Protein AF-A0A1I2PH13-F1 (afdb_monomer)

InterPro domains:
  IPR001367 Iron dependent repressor, metal binding and dimerisation domain [PF02742] (83-148)
  IPR022687 DTXR-type, HTH domain [PF01325] (20-79)
  IPR022687 DTXR-type, HTH domain [PS50944] (21-83)
  IPR022689 Iron dependent repressor [SM00529] (44-146)
  IPR036388 Winged helix-like DNA-binding domain superfamily [G3DSA:1.10.10.10] (21-89)
  IPR036390 Winged helix DNA-binding domain superfamily [SSF46785] (6-151)
  IPR036421 Iron dependent repressor, metal binding and dimerisation domain superfamily [G3DSA:1.10.60.10] (94-164)
  IPR050536 MntR/IdeR Metal-Dependent Regulators [PTHR33238] (20-149)

Secondary structure (DSSP, 8-state):
---------HHHH-SSGGGG--HHHHHHHHHHHHHHHH-TT-B-HHHHHHHTT--HHHHHHHHHHHHHTTSEEE-TTS-EEE-HHHHHHHHHHHHHHHHHHHHHHHHH--TT--HHHHHHHHHHHHTT--HHHHHHHHHHHHHHHH-HHHHHHHHHHHHHHTT-

Sequence (164 aa):
MMEKDRFYTFYKYMGKEFNDLSASEEDYIEMIYRLGIENTDGARVNELARILHVKPPSVTKMIKRLADIELVKYRKYGAIILTDEGNIIGELLLKRHELIFIFLKLLIYCDGYEEDKILEETEKIEHTINKETLEGMGELMEFMQVNEDIMDRYIEFKNRCSKN

Organism: NCBI:txid1529

Mean predicted aligned error: 7.68 Å

Solvent-accessible surface area (backbone atoms only — not comparable to full-atom values): 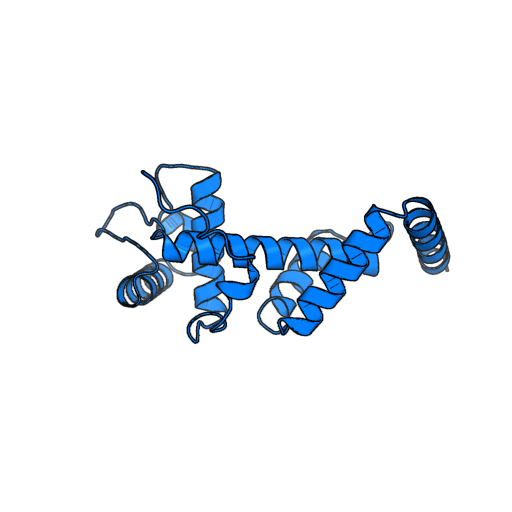9503 Å² total; per-residue (Å²): 133,82,89,81,84,89,79,71,60,78,70,68,74,48,79,62,75,65,83,84,61,48,62,73,54,47,55,50,40,26,51,42,37,56,42,38,75,80,34,86,76,36,30,45,57,71,55,53,13,61,75,70,73,46,55,51,69,58,42,54,52,50,52,50,56,39,33,77,70,59,30,32,49,74,49,93,97,50,43,38,37,65,28,78,65,22,43,53,52,11,53,51,48,48,51,51,47,52,51,47,34,54,50,45,41,71,73,67,61,49,98,90,60,58,68,68,59,47,50,56,53,30,69,68,42,62,78,71,62,55,68,70,59,54,50,55,51,49,55,50,52,52,52,38,65,76,36,52,72,57,40,51,53,49,53,57,53,52,60,58,65,76,75,114

Nearest PDB structures (foldseek):
  1on2-assembly1_B  TM=9.101E-01  e=1.474E-09  Bacillus subtilis
  4hv6-assembly1_A  TM=9.112E-01  e=6.096E-09  Bacillus subtilis subsp. subtilis str. 168
  4hx8-assembly1_A  TM=9.104E-01  e=6.438E-09  Bacillus subtilis subsp. subtilis str. 168
  2f5f-assembly1_A  TM=9.098E-01  e=9.436E-09  Bacillus subtilis
  2h09-assembly1_A-2  TM=8.565E-01  e=1.033E-06  Escherichia coli

pLDDT: mean 84.31, std 16.26, range [35.25, 97.25]

Structure (mmCIF, N/CA/C/O backbone):
data_AF-A0A1I2PH13-F1
#
_entry.id   AF-A0A1I2PH13-F1
#
loop_
_atom_site.group_PDB
_atom_site.id
_atom_site.type_symbol
_atom_site.label_atom_id
_atom_site.label_alt_id
_atom_site.label_comp_id
_atom_site.label_asym_id
_atom_site.label_entity_id
_atom_site.label_seq_id
_atom_site.pdbx_PDB_ins_code
_atom_site.Cartn_x
_atom_site.Cartn_y
_atom_site.Cartn_z
_atom_site.occupancy
_atom_site.B_iso_or_equiv
_atom_site.auth_seq_id
_atom_site.auth_comp_id
_atom_site.auth_asym_id
_atom_site.auth_atom_id
_atom_site.pdbx_PDB_model_num
ATOM 1 N N . MET A 1 1 ? -34.154 -18.650 -10.176 1.00 35.25 1 MET A N 1
ATOM 2 C CA . MET A 1 1 ? -33.162 -18.764 -11.266 1.00 35.25 1 MET A CA 1
ATOM 3 C C . MET A 1 1 ? -32.281 -17.527 -11.161 1.00 35.25 1 MET A C 1
ATOM 5 O O . MET A 1 1 ? -32.834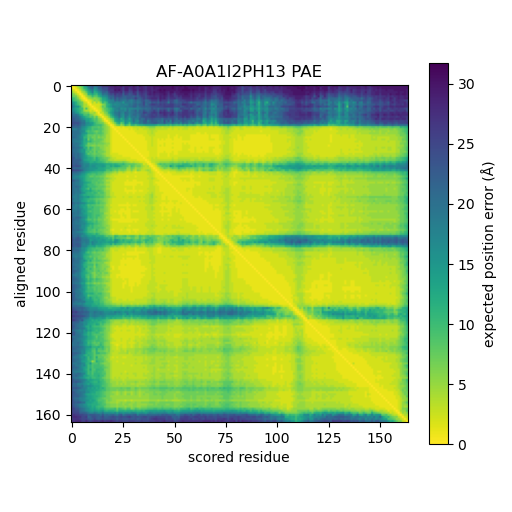 -16.440 -11.136 1.00 35.25 1 MET A O 1
ATOM 9 N N . MET A 1 2 ? -30.987 -17.716 -10.897 1.00 38.03 2 MET A N 1
ATOM 10 C CA . MET A 1 2 ? -30.028 -16.702 -10.422 1.00 38.03 2 MET A CA 1
ATOM 11 C C . MET A 1 2 ? -29.919 -15.458 -11.321 1.00 38.03 2 MET A C 1
ATOM 13 O O . MET A 1 2 ? -29.836 -15.604 -12.539 1.00 38.03 2 MET A O 1
ATOM 17 N N . GLU A 1 3 ? -29.849 -14.269 -10.704 1.00 41.66 3 GLU A N 1
ATOM 18 C CA . GLU A 1 3 ? -29.328 -13.039 -11.324 1.00 41.66 3 GLU A CA 1
ATOM 19 C C . GLU A 1 3 ? -27.924 -13.320 -11.877 1.00 41.66 3 GLU A C 1
ATOM 21 O O . GLU A 1 3 ? -26.983 -13.545 -11.116 1.00 41.66 3 GLU A O 1
ATOM 26 N N . LYS A 1 4 ? -27.790 -13.343 -13.204 1.00 44.41 4 LYS A N 1
ATOM 27 C CA . LYS A 1 4 ? -26.496 -13.315 -13.886 1.00 44.41 4 LYS A CA 1
ATOM 28 C C . LYS A 1 4 ? -26.121 -11.853 -14.142 1.00 44.41 4 LYS A C 1
ATOM 30 O O . LYS A 1 4 ? -26.983 -11.071 -14.528 1.00 44.41 4 LYS A O 1
ATOM 35 N N . ASP A 1 5 ? -24.843 -11.551 -13.924 1.00 46.19 5 ASP A N 1
ATOM 36 C CA . ASP A 1 5 ? -24.123 -10.305 -14.240 1.00 46.19 5 ASP A CA 1
ATOM 37 C C . ASP A 1 5 ? -24.116 -9.182 -13.190 1.00 46.19 5 ASP A C 1
ATOM 39 O O . ASP A 1 5 ? -24.491 -8.040 -13.443 1.00 46.19 5 ASP A O 1
ATOM 43 N N . ARG A 1 6 ? -23.532 -9.477 -12.021 1.00 43.59 6 ARG A N 1
ATOM 44 C CA . ARG A 1 6 ? -22.894 -8.455 -11.166 1.00 43.59 6 ARG A CA 1
ATOM 45 C C . ARG A 1 6 ? -21.386 -8.684 -11.023 1.00 43.59 6 ARG A C 1
ATOM 47 O O . ARG A 1 6 ? -20.860 -8.661 -9.918 1.00 43.59 6 ARG A O 1
ATOM 54 N N . PHE A 1 7 ? -20.693 -8.900 -12.140 1.00 38.44 7 PHE A N 1
ATOM 55 C CA . PHE A 1 7 ? -19.240 -8.735 -12.196 1.00 38.44 7 PHE A CA 1
ATOM 56 C C . PHE A 1 7 ? -18.938 -7.387 -12.839 1.00 38.44 7 PHE A C 1
ATOM 58 O O . PHE A 1 7 ? -19.161 -7.181 -14.031 1.00 38.44 7 PHE A O 1
ATOM 65 N N . TYR A 1 8 ? -18.477 -6.449 -12.023 1.00 50.16 8 TYR A N 1
ATOM 66 C CA . TYR A 1 8 ? -17.903 -5.206 -12.506 1.00 50.16 8 TYR A CA 1
ATOM 67 C C . TYR A 1 8 ? -16.384 -5.355 -12.555 1.00 50.16 8 TYR A C 1
ATOM 69 O O . TYR A 1 8 ? -15.805 -6.074 -11.741 1.00 50.16 8 TYR A O 1
ATOM 77 N N . THR A 1 9 ? -15.732 -4.689 -13.510 1.00 47.19 9 THR A N 1
ATOM 78 C CA . THR A 1 9 ? -14.274 -4.548 -13.465 1.00 47.19 9 THR A CA 1
ATOM 79 C C . THR A 1 9 ? -13.897 -3.891 -12.139 1.00 47.19 9 THR A C 1
ATOM 81 O O . THR A 1 9 ? -14.651 -3.058 -11.627 1.00 47.19 9 THR A O 1
ATOM 84 N N . PHE A 1 10 ? -12.738 -4.258 -11.595 1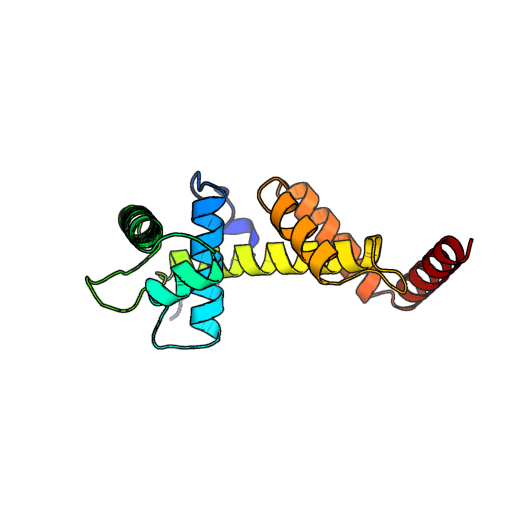.00 50.44 10 PHE A N 1
ATOM 85 C CA . PHE A 1 10 ? -12.098 -3.635 -10.429 1.00 50.44 10 PHE A CA 1
ATOM 86 C C . PHE A 1 10 ? -12.389 -2.121 -10.337 1.00 50.44 10 PHE A C 1
ATOM 88 O O . PHE A 1 10 ? -12.894 -1.620 -9.338 1.00 50.44 10 PHE A O 1
ATOM 95 N N . TYR A 1 11 ? -12.243 -1.419 -11.461 1.00 48.88 11 TYR A N 1
ATOM 96 C CA . TYR A 1 11 ? -12.399 0.028 -11.611 1.00 48.88 11 TYR A CA 1
ATOM 97 C C . TYR A 1 11 ? -13.816 0.601 -11.512 1.00 48.88 11 TYR A C 1
ATOM 99 O O . TYR A 1 11 ? -13.965 1.800 -11.287 1.00 48.88 11 TYR A O 1
ATOM 107 N N . LYS A 1 12 ? -14.866 -0.202 -11.675 1.00 48.75 12 LYS A N 1
ATOM 108 C CA . LYS A 1 12 ? -16.249 0.274 -11.516 1.00 48.75 12 LYS A CA 1
ATOM 109 C C . LYS A 1 12 ? -16.720 0.204 -10.059 1.00 48.75 12 LYS A C 1
ATOM 111 O O . LYS A 1 12 ? -17.647 0.925 -9.698 1.00 48.75 12 LYS A O 1
ATOM 116 N N . TYR A 1 13 ? -16.024 -0.557 -9.210 1.00 52.31 13 TYR A N 1
ATOM 117 C CA . TYR A 1 13 ? -16.110 -0.404 -7.754 1.00 52.31 13 TYR A CA 1
ATOM 118 C C . TYR A 1 13 ? -15.329 0.827 -7.251 1.00 52.31 13 TYR A C 1
ATOM 120 O O . TYR A 1 13 ? -15.723 1.420 -6.255 1.00 52.31 13 TYR A O 1
ATOM 128 N N . MET A 1 14 ? -14.310 1.285 -7.992 1.00 55.00 14 MET A N 1
ATOM 129 C CA . MET A 1 14 ? -13.469 2.458 -7.672 1.00 55.00 14 MET A CA 1
ATOM 130 C C . MET A 1 14 ? -14.155 3.829 -7.853 1.00 55.00 14 MET A C 1
ATOM 132 O O . MET A 1 14 ? -13.491 4.856 -7.778 1.00 55.00 14 MET A O 1
ATOM 136 N N . GLY A 1 15 ? -15.463 3.894 -8.130 1.00 45.22 15 GLY A N 1
ATOM 137 C CA . GLY A 1 15 ? -16.167 5.134 -8.509 1.00 45.22 15 GLY A CA 1
ATOM 138 C C . GLY A 1 15 ? -16.241 6.240 -7.439 1.00 45.22 15 GLY A C 1
ATOM 139 O O . GLY A 1 15 ? -16.853 7.277 -7.692 1.00 45.22 15 GLY A O 1
ATOM 140 N N . LYS A 1 16 ? -15.642 6.027 -6.263 1.00 45.84 16 LYS A N 1
ATOM 141 C CA . LYS A 1 16 ? -15.351 7.030 -5.232 1.00 45.84 16 LYS A CA 1
ATOM 142 C C . LYS A 1 16 ? -14.021 6.651 -4.584 1.00 45.84 16 LYS A C 1
ATOM 144 O O . LYS A 1 16 ? -13.996 5.753 -3.749 1.00 45.84 16 LYS A O 1
ATOM 149 N N . GLU A 1 17 ? -12.935 7.272 -5.029 1.00 55.69 17 GLU A N 1
ATOM 150 C CA . GLU A 1 17 ? -11.575 7.050 -4.530 1.00 55.69 17 GLU A CA 1
ATOM 151 C C . GLU A 1 17 ? -11.551 7.058 -2.993 1.00 55.69 17 GLU A C 1
ATOM 153 O O . GLU A 1 17 ? -11.875 8.063 -2.368 1.00 55.69 17 GLU A O 1
ATOM 158 N N . PHE A 1 18 ? -11.276 5.886 -2.411 1.00 56.53 18 PHE A N 1
ATOM 159 C CA . PHE A 1 18 ? -10.931 5.635 -1.008 1.00 56.53 18 PHE A CA 1
ATOM 160 C C . PHE A 1 18 ? -11.549 6.569 0.048 1.00 56.53 18 PHE A C 1
ATOM 162 O O . PHE A 1 18 ? -10.819 7.064 0.882 1.00 56.53 18 PHE A O 1
ATOM 169 N N . ASN A 1 19 ? -12.863 6.814 0.067 1.00 59.34 19 ASN A N 1
ATOM 170 C CA . ASN A 1 19 ? -13.593 7.371 1.230 1.00 59.34 19 ASN A CA 1
ATOM 171 C C . ASN A 1 19 ? -12.899 8.509 2.051 1.00 59.34 19 ASN A C 1
ATOM 173 O O . ASN A 1 19 ? -13.075 8.569 3.269 1.00 59.34 19 ASN A O 1
ATOM 177 N N . ASP A 1 20 ? -12.128 9.407 1.420 1.00 72.50 20 ASP A N 1
ATOM 178 C CA . ASP A 1 20 ? -11.253 10.392 2.092 1.00 72.50 20 ASP A CA 1
ATOM 179 C C . ASP A 1 20 ? -10.340 9.783 3.194 1.00 72.50 20 ASP A C 1
ATOM 181 O O . ASP A 1 20 ? -10.171 10.364 4.273 1.00 72.50 20 ASP A O 1
ATOM 185 N N . LEU A 1 21 ? -9.770 8.594 2.961 1.00 88.38 21 LEU A N 1
ATOM 186 C CA . LEU A 1 21 ? -8.793 7.977 3.859 1.00 88.38 21 LEU A CA 1
ATOM 187 C C . LEU A 1 21 ? -7.466 8.743 3.820 1.00 88.38 21 LEU A C 1
ATOM 189 O O . LEU A 1 21 ? -6.962 9.137 2.771 1.00 88.38 21 LEU A O 1
ATOM 193 N N . SER A 1 22 ? -6.873 8.943 4.990 1.00 91.88 22 SER A N 1
ATOM 194 C CA . SER A 1 22 ? -5.493 9.412 5.109 1.00 91.88 22 SER A CA 1
ATOM 195 C C . SER A 1 22 ? -4.499 8.292 4.788 1.00 91.88 22 SER A C 1
ATOM 197 O O . SER A 1 22 ? -4.802 7.125 5.017 1.00 91.88 22 SER A O 1
ATOM 199 N N . ALA A 1 23 ? -3.274 8.643 4.375 1.00 91.75 23 ALA A N 1
ATOM 200 C CA . ALA A 1 23 ? -2.190 7.671 4.161 1.00 91.75 23 ALA A CA 1
ATOM 201 C C . ALA A 1 23 ? -2.028 6.708 5.353 1.00 91.75 23 ALA A C 1
ATOM 203 O O . ALA A 1 23 ? -2.004 5.499 5.194 1.00 91.75 23 ALA A O 1
ATOM 204 N N . SER A 1 24 ? -2.089 7.233 6.583 1.00 94.62 24 SER A N 1
ATOM 205 C CA . SER A 1 24 ? -2.007 6.388 7.778 1.00 94.62 24 SER A CA 1
ATOM 206 C C . SER A 1 24 ? -3.213 5.457 7.967 1.00 94.62 24 SER A C 1
ATOM 208 O O . SER A 1 24 ? -3.064 4.418 8.600 1.00 94.62 24 SER A O 1
ATOM 210 N N . GLU A 1 25 ? -4.414 5.812 7.504 1.00 95.50 25 GLU A N 1
ATOM 211 C CA . GLU A 1 25 ? -5.557 4.887 7.517 1.00 95.50 25 GLU A CA 1
ATOM 212 C C . GLU A 1 25 ? -5.365 3.776 6.473 1.00 95.50 25 GLU A C 1
ATOM 214 O O . GLU A 1 25 ? -5.658 2.618 6.778 1.00 95.50 25 GLU A O 1
ATOM 219 N N . GLU A 1 26 ? -4.817 4.108 5.299 1.00 95.12 26 GLU A N 1
ATOM 220 C CA . GLU A 1 26 ? -4.446 3.143 4.257 1.00 95.12 26 GLU A CA 1
ATOM 221 C C . GLU A 1 26 ? -3.400 2.136 4.763 1.00 95.12 26 GLU A C 1
ATOM 223 O O . GLU A 1 26 ? -3.679 0.937 4.735 1.00 95.12 26 GLU A O 1
ATOM 228 N N . ASP A 1 27 ? -2.289 2.601 5.352 1.00 96.12 27 ASP A N 1
ATOM 229 C CA . ASP A 1 27 ? -1.217 1.746 5.902 1.00 96.12 27 ASP A CA 1
ATOM 230 C C . ASP A 1 27 ? -1.760 0.669 6.847 1.00 96.12 27 ASP A C 1
ATOM 232 O O . ASP A 1 27 ? -1.345 -0.493 6.850 1.00 96.12 27 ASP A O 1
ATOM 236 N N . TYR A 1 28 ? -2.713 1.056 7.699 1.00 97.25 28 TYR A N 1
ATOM 237 C CA . TYR A 1 28 ? -3.307 0.137 8.659 1.00 97.25 28 TYR A CA 1
ATOM 238 C C . TYR A 1 28 ? -4.203 -0.889 7.981 1.00 97.25 28 TYR A C 1
ATOM 240 O O . TYR A 1 28 ? -4.154 -2.059 8.357 1.00 97.25 28 TYR A O 1
ATOM 248 N N . ILE A 1 29 ? -5.036 -0.474 7.026 1.00 96.62 29 ILE A N 1
ATOM 249 C CA . ILE A 1 29 ? -5.917 -1.393 6.300 1.00 96.62 29 ILE A CA 1
ATOM 250 C C . ILE A 1 29 ? -5.078 -2.399 5.519 1.00 96.62 29 ILE A C 1
ATOM 252 O O . ILE A 1 29 ? -5.318 -3.602 5.631 1.00 96.62 29 ILE A O 1
ATOM 256 N N . GLU A 1 30 ? -4.067 -1.923 4.796 1.00 96.38 30 GLU A N 1
ATOM 257 C CA . GLU A 1 30 ? -3.164 -2.777 4.039 1.00 96.38 30 GLU A CA 1
ATOM 258 C C . GLU A 1 30 ? -2.426 -3.761 4.950 1.00 96.38 30 GLU A C 1
ATOM 260 O O . GLU A 1 30 ? -2.411 -4.964 4.688 1.00 96.38 30 GLU A O 1
ATOM 265 N N . MET A 1 31 ? -1.876 -3.293 6.072 1.00 96.81 31 MET A N 1
ATOM 266 C CA . MET A 1 31 ? -1.158 -4.171 6.990 1.00 96.81 31 MET A CA 1
ATOM 267 C C . MET A 1 31 ? -2.075 -5.215 7.643 1.00 96.81 31 MET A C 1
ATOM 269 O O . MET A 1 31 ? -1.689 -6.375 7.793 1.00 96.81 31 MET A O 1
ATOM 273 N N . ILE A 1 32 ? -3.307 -4.848 8.015 1.00 96.19 32 ILE A N 1
ATOM 274 C CA . ILE A 1 32 ? -4.286 -5.819 8.532 1.00 96.19 32 ILE A CA 1
ATOM 275 C C . ILE A 1 32 ? -4.638 -6.842 7.444 1.00 96.19 32 ILE A C 1
ATOM 277 O O . ILE A 1 32 ? -4.781 -8.023 7.758 1.00 96.19 32 ILE A O 1
ATOM 281 N N . TYR A 1 33 ? -4.753 -6.413 6.185 1.00 96.31 33 TYR A N 1
ATOM 282 C CA . TYR A 1 33 ? -5.017 -7.298 5.053 1.00 96.31 33 TYR A CA 1
ATOM 283 C C . TYR A 1 33 ? -3.874 -8.297 4.833 1.00 96.31 33 TYR A C 1
ATOM 285 O O . TYR A 1 33 ? -4.120 -9.503 4.811 1.00 96.31 33 TYR A O 1
ATOM 293 N N . ARG A 1 34 ? -2.622 -7.818 4.778 1.00 95.38 34 ARG A N 1
ATOM 294 C CA . ARG A 1 34 ? -1.411 -8.654 4.670 1.00 95.38 34 ARG A CA 1
ATOM 295 C C . ARG A 1 34 ? -1.361 -9.711 5.777 1.00 95.38 34 ARG A C 1
ATOM 297 O O . ARG A 1 34 ? -1.236 -10.900 5.494 1.00 95.38 34 ARG A O 1
ATOM 304 N N . LEU A 1 35 ? -1.565 -9.299 7.031 1.00 94.12 35 LEU A N 1
ATOM 305 C CA . LEU A 1 35 ? -1.613 -10.224 8.171 1.00 94.12 35 LEU A CA 1
ATOM 306 C C . LEU A 1 35 ? -2.780 -11.219 8.080 1.00 94.12 35 LEU A C 1
ATOM 308 O O . LEU A 1 35 ? -2.636 -12.367 8.492 1.00 94.12 35 LEU A O 1
ATOM 312 N N . GLY A 1 36 ? -3.928 -10.800 7.542 1.00 91.50 36 GLY A N 1
ATOM 313 C CA . GLY A 1 36 ? -5.096 -11.659 7.341 1.00 91.50 36 GLY A CA 1
ATOM 314 C C . GLY A 1 36 ? -4.892 -12.743 6.278 1.00 91.50 36 GLY A C 1
ATOM 315 O O . GLY A 1 36 ? -5.472 -13.822 6.401 1.00 91.50 36 GLY A O 1
ATOM 316 N N . ILE A 1 37 ? -4.051 -12.486 5.268 1.00 90.31 37 ILE A N 1
ATOM 317 C CA . ILE A 1 37 ? -3.635 -13.491 4.276 1.00 90.31 37 ILE A CA 1
ATOM 318 C C . ILE A 1 37 ? -2.743 -14.551 4.932 1.00 90.31 37 ILE A C 1
ATOM 320 O O . ILE A 1 37 ? -2.912 -15.745 4.683 1.00 90.31 37 ILE A O 1
ATOM 324 N N . GLU A 1 38 ? -1.800 -14.124 5.773 1.00 85.56 38 GLU A N 1
ATOM 325 C CA . GLU A 1 38 ? -0.856 -15.023 6.446 1.00 85.56 38 GLU A CA 1
ATOM 326 C C . GLU A 1 38 ? -1.504 -15.817 7.590 1.00 85.56 38 GLU A C 1
ATOM 328 O O . GLU A 1 38 ? -1.110 -16.955 7.862 1.00 85.56 38 GLU A O 1
ATOM 333 N N . ASN A 1 39 ? -2.490 -15.230 8.277 1.00 78.88 39 ASN A N 1
ATOM 334 C CA . ASN A 1 39 ? -3.123 -15.821 9.448 1.00 78.88 39 ASN A CA 1
ATOM 335 C C . ASN A 1 39 ? -4.616 -15.465 9.566 1.00 78.88 39 ASN A C 1
ATOM 337 O O . ASN A 1 39 ? -5.006 -14.306 9.711 1.00 78.88 39 ASN A O 1
ATOM 341 N N . THR A 1 40 ? -5.462 -16.494 9.642 1.00 75.50 40 THR A N 1
ATOM 342 C CA . THR A 1 40 ? -6.918 -16.345 9.784 1.00 75.50 40 THR A CA 1
ATOM 343 C C . THR A 1 40 ? -7.378 -15.888 11.171 1.00 75.50 40 THR A C 1
ATOM 345 O O . THR A 1 40 ? -8.539 -15.512 11.331 1.00 75.50 40 THR A O 1
ATOM 348 N N . ASP A 1 41 ? -6.504 -15.910 12.182 1.00 81.44 41 ASP A N 1
ATOM 349 C CA . ASP A 1 41 ? -6.836 -15.487 13.550 1.00 81.44 41 ASP A CA 1
ATOM 350 C C . ASP A 1 41 ? -6.976 -13.960 13.698 1.00 81.44 41 ASP A C 1
ATOM 352 O O . ASP A 1 41 ? -7.413 -13.485 14.750 1.00 81.44 41 ASP A O 1
ATOM 356 N N . GLY A 1 42 ? -6.631 -13.195 12.655 1.00 83.19 42 GLY A N 1
ATOM 357 C CA . GLY A 1 42 ? -6.708 -11.736 12.613 1.00 83.19 42 GLY A CA 1
ATOM 358 C C . GLY A 1 42 ? -5.549 -11.025 13.318 1.00 83.19 42 GLY A C 1
ATOM 359 O O . GLY A 1 42 ? -4.853 -11.578 14.173 1.00 83.19 42 GLY A O 1
ATOM 360 N N . ALA A 1 43 ? -5.356 -9.753 12.970 1.00 92.00 43 ALA A N 1
ATOM 361 C CA . ALA A 1 43 ? -4.237 -8.951 13.450 1.00 92.00 43 ALA A CA 1
ATOM 362 C C . ALA A 1 43 ? -4.375 -8.592 14.939 1.00 92.00 43 ALA A C 1
ATOM 364 O O . ALA A 1 43 ? -5.477 -8.463 15.487 1.00 92.00 43 ALA A O 1
ATOM 365 N N . ARG A 1 44 ? -3.241 -8.375 15.618 1.00 92.50 44 ARG A N 1
ATOM 366 C CA . ARG A 1 44 ? -3.211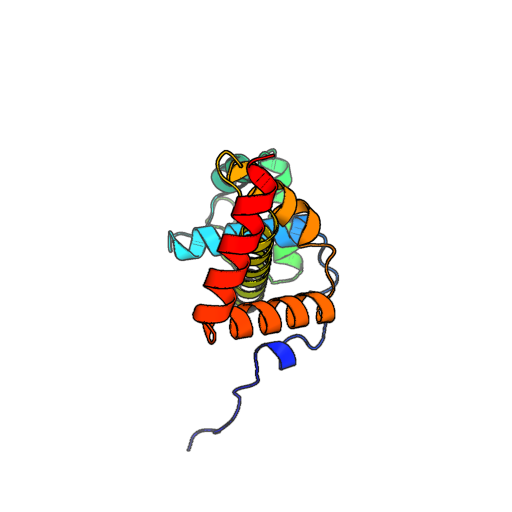 -7.941 17.027 1.00 92.50 44 ARG A CA 1
ATOM 367 C C . ARG A 1 44 ? -2.615 -6.550 17.185 1.00 92.50 44 ARG A C 1
ATOM 369 O O . ARG A 1 44 ? -1.695 -6.161 16.478 1.00 92.50 44 ARG A O 1
ATOM 376 N N . VAL A 1 45 ? -3.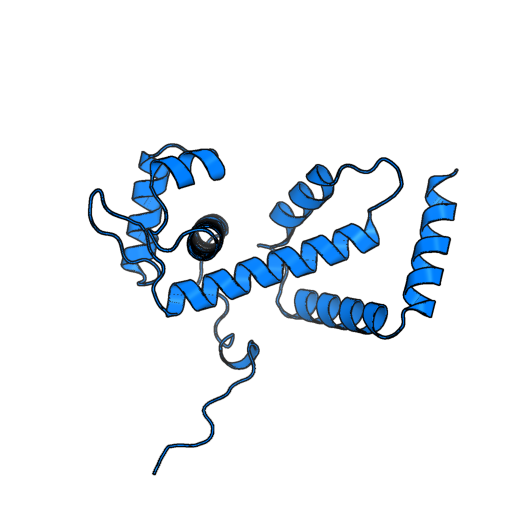064 -5.825 18.214 1.00 93.62 45 VAL A N 1
ATOM 377 C CA . VAL A 1 45 ? -2.581 -4.461 18.514 1.00 93.62 45 VAL A CA 1
ATOM 378 C C . VAL A 1 45 ? -1.056 -4.398 18.653 1.00 93.62 45 VAL A C 1
ATOM 380 O O . VAL A 1 45 ? -0.427 -3.511 18.088 1.00 93.62 45 VAL A O 1
ATOM 383 N N . ASN A 1 46 ? -0.455 -5.333 19.395 1.00 93.00 46 ASN A N 1
ATOM 384 C CA . ASN A 1 46 ? 0.997 -5.349 19.617 1.00 93.00 46 ASN A CA 1
ATOM 385 C C . ASN A 1 46 ? 1.784 -5.706 18.351 1.00 93.00 46 ASN A C 1
ATOM 387 O O . ASN A 1 46 ? 2.924 -5.283 18.197 1.00 93.00 46 ASN A O 1
ATOM 391 N N . GLU A 1 47 ? 1.181 -6.492 17.464 1.00 93.50 47 GLU A N 1
ATOM 392 C CA . GLU A 1 47 ? 1.785 -6.874 16.196 1.00 93.50 47 GLU A CA 1
ATOM 393 C C . GLU A 1 47 ? 1.787 -5.699 15.223 1.00 93.50 47 GLU A C 1
ATOM 395 O O . GLU A 1 47 ? 2.859 -5.320 14.757 1.00 93.50 47 GLU A O 1
ATOM 400 N N . LEU A 1 48 ? 0.633 -5.049 15.036 1.00 95.19 48 LEU A N 1
ATOM 401 C CA . LEU A 1 48 ? 0.516 -3.825 14.241 1.00 95.19 48 LEU A CA 1
ATOM 402 C C . LEU A 1 48 ? 1.434 -2.720 14.770 1.00 95.19 48 LEU A C 1
ATOM 404 O O . LEU A 1 48 ? 2.130 -2.076 13.999 1.00 95.19 48 LEU A O 1
ATOM 408 N N . ALA A 1 49 ? 1.493 -2.534 16.093 1.00 96.19 49 ALA A N 1
ATOM 409 C CA . ALA A 1 49 ? 2.370 -1.540 16.713 1.00 96.19 49 ALA A CA 1
ATOM 410 C C . ALA A 1 49 ? 3.849 -1.775 16.375 1.00 96.19 49 ALA A C 1
ATOM 412 O O . ALA A 1 49 ? 4.589 -0.829 16.118 1.00 96.19 49 ALA A O 1
ATOM 413 N N . ARG A 1 50 ? 4.276 -3.041 16.375 1.00 96.44 50 ARG A N 1
ATOM 414 C CA . ARG A 1 50 ? 5.650 -3.428 16.055 1.00 96.44 50 ARG A CA 1
ATOM 415 C C . ARG A 1 50 ? 5.963 -3.225 14.573 1.00 96.44 50 ARG A C 1
ATOM 417 O O . ARG A 1 50 ? 7.006 -2.656 14.290 1.00 96.44 50 ARG A O 1
ATOM 424 N N . ILE A 1 51 ? 5.096 -3.694 13.672 1.00 94.75 51 ILE A N 1
ATOM 425 C CA . ILE A 1 51 ? 5.345 -3.652 12.221 1.00 94.75 51 ILE A CA 1
ATOM 426 C C . ILE A 1 51 ? 5.273 -2.215 11.699 1.00 94.75 51 ILE A C 1
ATOM 428 O O . ILE A 1 51 ? 6.158 -1.780 10.980 1.00 94.75 51 ILE A O 1
ATOM 432 N N . LEU A 1 52 ? 4.271 -1.448 12.133 1.00 95.56 52 LEU A N 1
ATOM 433 C CA . LEU A 1 52 ? 4.100 -0.050 11.727 1.00 95.56 52 LEU A CA 1
ATOM 434 C C . LEU A 1 52 ? 4.962 0.920 12.554 1.00 95.56 52 LEU A C 1
ATOM 436 O O . LEU A 1 52 ? 4.816 2.129 12.432 1.00 95.56 52 LEU A O 1
ATOM 440 N N . HIS A 1 53 ? 5.825 0.416 13.444 1.00 95.94 53 HIS A N 1
ATOM 441 C CA . HIS A 1 53 ? 6.731 1.221 14.274 1.00 95.94 53 HIS A CA 1
ATOM 442 C C . HIS A 1 53 ? 6.045 2.350 15.075 1.00 95.94 53 HIS A C 1
ATOM 444 O O . HIS A 1 53 ? 6.587 3.439 15.280 1.00 95.94 53 HIS A O 1
ATOM 450 N N . VAL A 1 54 ? 4.854 2.072 15.607 1.00 96.81 54 VAL A N 1
ATOM 451 C CA . VAL A 1 54 ? 4.018 3.013 16.370 1.00 96.81 54 VAL A CA 1
ATOM 452 C C . VAL A 1 54 ? 3.705 2.485 17.768 1.00 96.81 54 VAL A C 1
ATOM 454 O O . VAL A 1 54 ? 3.876 1.315 18.096 1.00 96.81 54 VAL A O 1
ATOM 457 N N . LYS A 1 55 ? 3.209 3.357 18.650 1.00 97.00 55 LYS A N 1
ATOM 458 C CA . LYS A 1 55 ? 2.838 2.949 20.012 1.00 97.00 55 LYS A CA 1
ATOM 459 C C . LYS A 1 55 ? 1.473 2.230 20.019 1.00 97.00 55 LYS A C 1
ATOM 461 O O . LYS A 1 55 ? 0.556 2.687 19.335 1.00 97.00 55 LYS A O 1
ATOM 466 N N . PRO A 1 56 ? 1.256 1.204 20.869 1.00 95.31 56 PRO A N 1
ATOM 467 C CA . PRO A 1 56 ? -0.035 0.507 20.986 1.00 95.31 56 PRO A CA 1
ATOM 468 C C . PRO A 1 56 ? -1.276 1.405 21.205 1.00 95.31 56 PRO A C 1
ATOM 470 O O . PRO A 1 56 ? -2.345 1.096 20.666 1.00 95.31 56 PRO A O 1
ATOM 473 N N . PRO A 1 57 ? -1.193 2.537 21.941 1.00 95.75 57 PRO A N 1
ATOM 474 C CA . PRO A 1 57 ? -2.309 3.480 22.031 1.00 95.75 57 PRO A CA 1
ATOM 475 C C . PRO A 1 57 ? -2.676 4.130 20.689 1.00 95.75 57 PRO A C 1
ATOM 477 O O . PRO A 1 57 ? -3.861 4.354 20.444 1.00 95.75 57 PRO A O 1
ATOM 480 N N . SER A 1 58 ? -1.694 4.396 19.818 1.00 96.69 58 SER A N 1
ATOM 481 C CA . SER A 1 58 ? -1.926 4.927 18.467 1.00 96.69 58 SER A CA 1
ATOM 482 C C . SER A 1 58 ? -2.693 3.920 17.620 1.00 96.69 58 SER A C 1
ATOM 484 O O . SER A 1 58 ? -3.713 4.277 17.038 1.00 96.69 58 SER A O 1
ATOM 486 N N . VAL A 1 59 ? -2.286 2.647 17.671 1.00 96.31 59 VAL A N 1
ATOM 487 C CA . VAL A 1 59 ? -3.005 1.550 17.008 1.00 96.31 59 VAL A CA 1
ATOM 488 C C . VAL A 1 59 ? -4.441 1.476 17.501 1.00 96.31 59 VAL A C 1
ATOM 490 O O . VAL A 1 59 ? -5.371 1.505 16.710 1.00 96.31 59 VAL A O 1
ATOM 493 N N . THR A 1 60 ? -4.657 1.465 18.817 1.00 94.56 60 THR A N 1
ATOM 494 C CA . THR A 1 60 ? -6.016 1.394 19.382 1.00 94.56 60 THR A CA 1
ATOM 495 C C . THR A 1 60 ? -6.896 2.559 18.920 1.00 94.56 60 THR A C 1
ATOM 497 O O . THR A 1 60 ? -8.089 2.371 18.686 1.00 94.56 60 THR A O 1
ATOM 500 N N . LYS A 1 61 ? -6.328 3.766 18.804 1.00 95.62 61 LYS A N 1
ATOM 501 C CA . LYS A 1 61 ? -7.042 4.938 18.287 1.00 95.62 61 LYS A CA 1
ATOM 502 C C . LYS A 1 61 ? -7.397 4.758 16.807 1.00 95.62 61 LYS A C 1
ATOM 504 O O . LYS A 1 61 ? -8.545 5.007 16.452 1.00 95.62 61 LYS A O 1
ATOM 509 N N . MET A 1 62 ? -6.452 4.294 15.990 1.00 97.00 62 MET A N 1
ATOM 510 C CA . MET A 1 62 ? -6.666 4.060 14.561 1.00 97.00 62 MET A CA 1
ATOM 511 C C . MET A 1 62 ? -7.7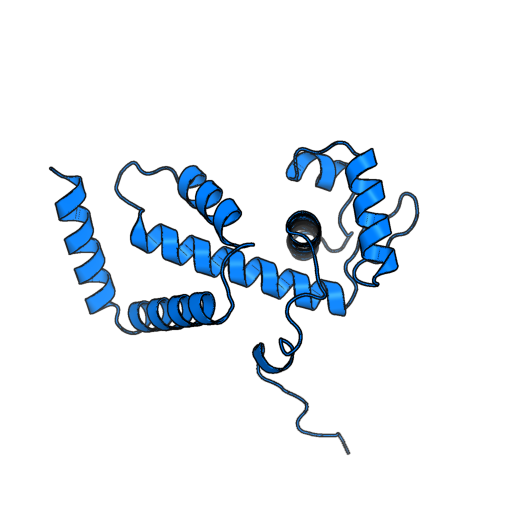04 2.963 14.309 1.00 97.00 62 MET A C 1
ATOM 513 O O . MET A 1 62 ? -8.654 3.166 13.568 1.00 97.00 62 MET A O 1
ATOM 517 N N . ILE A 1 63 ? -7.612 1.835 15.012 1.00 96.00 63 ILE A N 1
ATOM 518 C CA . ILE A 1 63 ? -8.574 0.734 14.884 1.00 96.00 63 ILE A CA 1
ATOM 519 C C . ILE A 1 63 ? -9.994 1.161 15.260 1.00 96.00 63 ILE A C 1
ATOM 521 O O . ILE A 1 63 ? -10.945 0.742 14.610 1.00 96.00 63 ILE A O 1
ATOM 525 N N . LYS A 1 64 ? -10.159 2.012 16.281 1.00 94.69 64 LYS A N 1
ATOM 526 C CA . LYS A 1 64 ? -11.473 2.597 16.595 1.00 94.69 64 LYS A CA 1
ATOM 527 C C . LYS A 1 64 ? -11.980 3.467 15.451 1.00 94.69 64 LYS A C 1
ATOM 529 O O . LYS A 1 64 ? -13.109 3.282 15.028 1.00 94.69 64 LYS A O 1
ATOM 534 N N . ARG A 1 65 ? -11.127 4.349 14.925 1.00 95.00 65 ARG A N 1
ATOM 535 C CA . ARG A 1 65 ? -11.457 5.212 13.788 1.00 95.00 65 ARG A CA 1
ATOM 536 C C . ARG A 1 65 ? -11.897 4.398 12.564 1.00 95.00 65 ARG A C 1
ATOM 538 O O . ARG A 1 65 ? -12.937 4.707 11.998 1.00 95.00 65 ARG A O 1
ATOM 545 N N . LEU A 1 66 ? -11.155 3.349 12.207 1.00 95.75 66 LEU A N 1
ATOM 546 C CA . LEU A 1 66 ? -11.482 2.447 11.095 1.00 95.75 66 LEU A CA 1
ATOM 547 C C . LEU A 1 66 ? -12.747 1.613 11.355 1.00 95.75 66 LEU A C 1
ATOM 549 O O . LEU A 1 66 ? -13.475 1.288 10.420 1.00 95.75 66 LEU A O 1
ATOM 553 N N . ALA A 1 67 ? -13.034 1.274 12.614 1.00 94.56 67 ALA A N 1
ATOM 554 C CA . ALA A 1 67 ? -14.281 0.614 12.991 1.00 94.56 67 ALA A CA 1
ATOM 555 C C . ALA A 1 67 ? -15.492 1.559 12.914 1.00 94.56 67 ALA A C 1
ATOM 557 O O . ALA A 1 67 ? -16.565 1.123 12.507 1.00 94.56 67 ALA A O 1
ATOM 558 N N . ASP A 1 68 ? -15.322 2.842 13.253 1.00 94.06 68 ASP A N 1
ATOM 559 C CA . ASP A 1 68 ? -16.380 3.861 13.167 1.00 94.06 68 ASP A CA 1
ATOM 560 C C . ASP A 1 68 ? -16.829 4.115 11.715 1.00 94.06 68 ASP A C 1
ATOM 562 O O . ASP A 1 68 ? -17.965 4.524 11.491 1.00 94.06 68 ASP A O 1
ATOM 566 N N . ILE A 1 69 ? -15.950 3.863 10.737 1.00 93.62 69 ILE A N 1
ATOM 567 C CA . ILE A 1 69 ? -16.253 3.906 9.294 1.00 93.62 69 ILE A CA 1
ATOM 568 C C . ILE A 1 69 ? -16.482 2.512 8.688 1.00 93.62 69 ILE A C 1
ATOM 570 O O . ILE A 1 69 ? -16.424 2.351 7.476 1.00 93.62 69 ILE A O 1
ATOM 574 N N . GLU A 1 70 ? -16.720 1.504 9.530 1.00 94.00 70 GLU A N 1
ATOM 575 C CA . GLU A 1 70 ? -17.117 0.146 9.133 1.00 94.00 70 GLU A CA 1
ATOM 576 C C . GLU A 1 70 ? -16.102 -0.627 8.260 1.00 94.00 70 GLU A C 1
ATOM 578 O O . GLU A 1 70 ? -16.448 -1.637 7.646 1.00 94.00 70 GLU A O 1
ATOM 583 N N . LEU A 1 71 ? -14.820 -0.243 8.265 1.00 94.75 71 LEU A N 1
ATOM 584 C CA . LEU A 1 71 ? -13.755 -0.963 7.545 1.00 94.75 71 LEU A CA 1
ATOM 585 C C . LEU A 1 71 ? -13.114 -2.080 8.379 1.00 94.75 71 LEU A C 1
ATOM 587 O O . LEU A 1 71 ? -12.553 -3.035 7.840 1.00 94.75 71 LEU A O 1
ATOM 591 N N . VAL A 1 72 ? -13.223 -2.000 9.707 1.00 95.19 72 VAL A N 1
ATOM 592 C CA . VAL A 1 72 ? -12.630 -2.966 10.641 1.00 95.19 72 VAL A CA 1
ATOM 593 C C . VAL A 1 72 ? -13.656 -3.446 11.668 1.00 95.19 72 VAL A C 1
ATOM 595 O O . VAL A 1 72 ? -14.349 -2.661 12.311 1.00 95.19 72 VAL A O 1
ATOM 598 N N . LYS A 1 73 ? -13.696 -4.759 11.904 1.00 91.44 73 LYS A N 1
ATOM 599 C CA . LYS A 1 73 ? -14.349 -5.387 13.058 1.00 91.44 73 LYS A CA 1
ATOM 600 C C . LYS A 1 73 ? -13.340 -5.518 14.193 1.00 91.44 73 LYS A C 1
ATOM 602 O O . LYS A 1 73 ? -12.351 -6.242 14.090 1.00 91.44 73 LYS A O 1
ATOM 607 N N . TYR A 1 74 ? -13.632 -4.858 15.311 1.00 83.88 74 TYR A N 1
ATOM 608 C CA . TYR A 1 74 ? -12.808 -4.907 16.515 1.00 83.88 74 TYR A CA 1
ATOM 609 C C . TYR A 1 74 ? -13.644 -5.234 17.755 1.00 83.88 74 TYR A C 1
ATOM 611 O O . TYR A 1 74 ? -14.656 -4.594 18.039 1.00 83.88 74 TYR A O 1
ATOM 619 N N . ARG A 1 75 ? -13.185 -6.212 18.543 1.00 73.38 75 ARG A N 1
ATOM 620 C CA . ARG A 1 75 ? -13.651 -6.437 19.919 1.00 73.38 75 ARG A CA 1
ATOM 621 C C . ARG A 1 75 ? -12.524 -6.102 20.883 1.00 73.38 75 ARG A C 1
ATOM 623 O O . ARG A 1 75 ? -11.372 -6.436 20.632 1.00 73.38 75 ARG A O 1
ATOM 630 N N . LYS A 1 76 ? -12.850 -5.472 22.014 1.00 69.06 76 LYS A N 1
ATOM 631 C CA . LYS A 1 76 ? -11.863 -5.110 23.044 1.00 69.06 76 LYS A CA 1
ATOM 632 C C . LYS A 1 76 ? -11.052 -6.347 23.467 1.00 69.06 76 LYS A C 1
ATOM 634 O O . LYS A 1 76 ? -11.649 -7.339 23.872 1.00 69.06 76 LYS A O 1
ATOM 639 N N . TYR A 1 77 ? -9.720 -6.258 23.386 1.00 67.19 77 TYR A N 1
ATOM 640 C CA . TYR A 1 77 ? -8.760 -7.356 23.634 1.00 67.19 77 TYR A CA 1
ATOM 641 C C . TYR A 1 77 ? -8.810 -8.534 22.643 1.00 67.19 77 TYR A C 1
ATOM 643 O O . TYR A 1 77 ? -8.179 -9.559 22.889 1.00 67.19 77 TYR A O 1
ATOM 651 N N . GLY A 1 78 ? -9.552 -8.404 21.545 1.00 78.75 78 GLY A N 1
ATOM 652 C CA . GLY A 1 78 ? -9.698 -9.431 20.521 1.00 78.75 78 GLY A CA 1
ATOM 653 C C . GLY A 1 78 ? -8.854 -9.170 19.277 1.00 78.75 78 GLY A C 1
ATOM 654 O O . GLY A 1 78 ? -8.099 -8.199 19.198 1.00 78.75 78 GLY A O 1
ATOM 655 N N . ALA A 1 79 ? -9.026 -10.061 18.306 1.00 89.19 79 ALA A N 1
ATOM 656 C CA . ALA A 1 79 ? -8.489 -9.915 16.964 1.00 89.19 79 ALA A CA 1
ATOM 657 C C . ALA A 1 79 ? -9.082 -8.697 16.241 1.00 89.19 79 ALA A C 1
ATOM 659 O O . ALA A 1 79 ? -10.227 -8.294 16.484 1.00 89.19 79 ALA A O 1
ATOM 660 N N . ILE A 1 80 ? -8.278 -8.133 15.349 1.00 94.00 80 ILE A N 1
ATOM 661 C CA . ILE A 1 80 ? -8.626 -7.057 14.431 1.00 94.00 80 ILE A CA 1
ATOM 662 C C . ILE A 1 80 ? -8.789 -7.703 13.059 1.00 94.00 80 ILE A C 1
ATOM 664 O O . ILE A 1 80 ? -7.855 -8.321 12.553 1.00 94.00 80 ILE A O 1
ATOM 668 N N . ILE A 1 81 ? -9.981 -7.590 12.480 1.00 93.88 81 ILE A N 1
ATOM 669 C CA . ILE A 1 81 ? -10.315 -8.232 11.206 1.00 93.88 81 ILE A CA 1
ATOM 670 C C . ILE A 1 81 ? -10.971 -7.190 10.311 1.00 93.88 81 ILE A C 1
ATOM 672 O O . ILE A 1 81 ? -11.807 -6.418 10.782 1.00 93.88 81 ILE A O 1
ATOM 676 N N . LEU A 1 82 ? -10.618 -7.165 9.031 1.00 95.31 82 LEU A N 1
ATOM 677 C CA . LEU A 1 82 ? -11.292 -6.309 8.060 1.00 95.31 82 LEU A CA 1
ATOM 678 C C . LEU A 1 82 ? -12.744 -6.756 7.848 1.00 95.31 82 LEU A C 1
ATOM 680 O O . LEU A 1 82 ? -13.089 -7.935 7.962 1.00 95.31 82 LEU A O 1
ATOM 684 N N . THR A 1 83 ? -13.623 -5.801 7.562 1.00 94.69 83 THR A N 1
ATOM 685 C CA . THR A 1 83 ? -14.944 -6.110 6.999 1.00 94.69 83 THR A CA 1
ATOM 686 C C . THR A 1 83 ? -14.806 -6.557 5.548 1.00 94.69 83 THR A C 1
ATOM 688 O O . THR A 1 83 ? -13.711 -6.552 4.994 1.00 94.69 83 THR A O 1
ATOM 691 N N . ASP A 1 84 ? -15.900 -6.960 4.906 1.00 91.56 84 ASP A N 1
ATOM 692 C CA . ASP A 1 84 ? -15.850 -7.317 3.482 1.00 91.56 84 ASP A CA 1
ATOM 693 C C . ASP A 1 84 ? -15.407 -6.107 2.640 1.00 91.56 84 ASP A C 1
ATOM 695 O O . ASP A 1 84 ? -14.573 -6.244 1.751 1.00 91.56 84 ASP A O 1
ATOM 699 N N . GLU A 1 85 ? -15.872 -4.904 2.994 1.00 90.19 85 GLU A N 1
ATOM 700 C CA . GLU A 1 85 ? -15.426 -3.648 2.381 1.00 90.19 85 GLU A CA 1
ATOM 701 C C . GLU A 1 85 ? -13.957 -3.340 2.696 1.00 90.19 85 GLU A C 1
ATOM 703 O O . GLU A 1 85 ? -13.186 -3.039 1.788 1.00 90.19 85 GLU A O 1
ATOM 708 N N . GLY A 1 86 ? -13.534 -3.501 3.955 1.00 93.56 86 GLY A N 1
ATOM 709 C CA . GLY A 1 86 ? -12.131 -3.343 4.337 1.00 93.56 86 GLY A CA 1
ATOM 710 C C . GLY A 1 86 ? -11.193 -4.312 3.611 1.00 93.56 86 GLY A C 1
ATOM 711 O O . GLY A 1 86 ? -10.091 -3.918 3.249 1.00 93.56 86 GLY A O 1
ATOM 712 N N . ASN A 1 87 ? -11.624 -5.554 3.358 1.00 93.75 87 ASN A N 1
ATOM 713 C CA . ASN A 1 87 ? -10.842 -6.544 2.612 1.00 93.75 87 ASN A CA 1
ATOM 7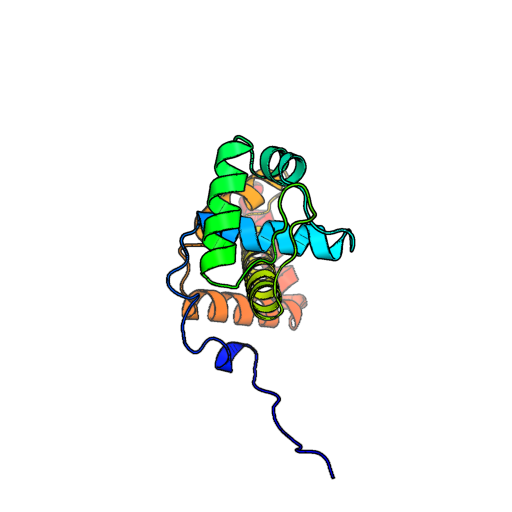14 C C . ASN A 1 87 ? -10.691 -6.155 1.146 1.00 93.75 87 ASN A C 1
ATOM 716 O O . ASN A 1 87 ? -9.592 -6.269 0.615 1.00 93.75 87 ASN A O 1
ATOM 720 N N . ILE A 1 88 ? -11.767 -5.670 0.516 1.00 92.38 88 ILE A N 1
ATOM 721 C CA . ILE A 1 88 ? -11.685 -5.134 -0.844 1.00 92.38 88 ILE A CA 1
ATOM 722 C C . ILE A 1 88 ? -10.634 -4.029 -0.856 1.00 92.38 88 ILE A C 1
ATOM 724 O O . ILE A 1 88 ? -9.662 -4.148 -1.586 1.00 92.38 88 ILE A O 1
ATOM 728 N N . ILE A 1 89 ? -10.764 -3.018 0.009 1.00 92.81 89 ILE A N 1
ATOM 729 C CA . ILE A 1 89 ? -9.826 -1.889 0.088 1.00 92.81 89 ILE A CA 1
ATOM 730 C C . ILE A 1 89 ? -8.386 -2.358 0.336 1.00 92.81 89 ILE A C 1
ATOM 732 O O . ILE A 1 89 ? -7.486 -1.933 -0.381 1.00 92.81 89 ILE A O 1
ATOM 736 N N . GLY A 1 90 ? -8.159 -3.255 1.296 1.00 94.31 90 GLY A N 1
ATOM 737 C CA . GLY A 1 90 ? -6.829 -3.789 1.598 1.00 94.31 90 GLY A CA 1
ATOM 738 C C . GLY A 1 90 ? -6.188 -4.527 0.424 1.00 94.31 90 GLY A C 1
ATOM 739 O O . GLY A 1 90 ? -5.000 -4.344 0.169 1.00 94.31 90 GLY A O 1
ATOM 740 N N . GLU A 1 91 ? -6.971 -5.288 -0.343 1.00 94.06 91 GLU A N 1
ATOM 741 C CA . GLU A 1 91 ? -6.498 -5.921 -1.577 1.00 94.06 91 GLU A CA 1
ATOM 742 C C . GLU A 1 91 ? -6.097 -4.882 -2.635 1.00 94.06 91 GLU A C 1
ATOM 744 O O . GLU A 1 91 ? -5.099 -5.070 -3.333 1.00 94.06 91 GLU A O 1
ATOM 749 N N . LEU A 1 92 ? -6.852 -3.783 -2.760 1.00 90.00 92 LEU A N 1
ATOM 750 C CA . LEU A 1 92 ? -6.522 -2.694 -3.687 1.00 90.00 92 LEU A CA 1
ATOM 751 C C . LEU A 1 92 ? -5.191 -2.031 -3.315 1.00 90.00 92 LEU A C 1
ATOM 753 O O . LEU A 1 92 ? -4.360 -1.810 -4.195 1.00 90.00 92 LEU A O 1
ATOM 757 N N . LEU A 1 93 ? -5.009 -1.714 -2.029 1.00 93.56 93 LEU A N 1
ATOM 758 C CA . LEU A 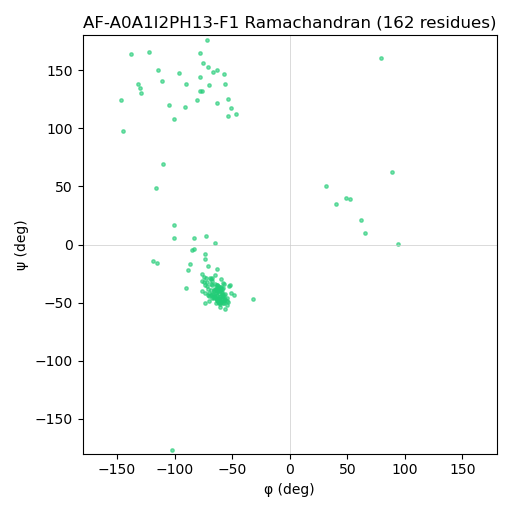1 93 ? -3.805 -1.064 -1.506 1.00 93.56 93 LEU A CA 1
ATOM 759 C C . LEU A 1 93 ? -2.576 -1.947 -1.732 1.00 93.56 93 LEU A C 1
ATOM 761 O O . LEU A 1 93 ? -1.615 -1.501 -2.354 1.00 93.56 93 LEU A O 1
ATOM 765 N N . LEU A 1 94 ? -2.674 -3.238 -1.394 1.00 94.88 94 LEU A N 1
ATOM 766 C CA . LEU A 1 94 ? -1.597 -4.194 -1.646 1.00 94.88 94 LEU A CA 1
ATOM 767 C C . LEU A 1 94 ? -1.231 -4.277 -3.137 1.00 94.88 94 LEU A C 1
ATOM 769 O O . LEU A 1 94 ? -0.055 -4.241 -3.487 1.00 94.88 94 LEU A O 1
ATOM 773 N N . LYS A 1 95 ? -2.219 -4.339 -4.038 1.00 92.75 95 LYS A N 1
ATOM 774 C CA . LYS A 1 95 ? -1.957 -4.371 -5.490 1.00 92.75 95 LYS A CA 1
ATOM 775 C C . LYS A 1 95 ? -1.304 -3.088 -5.998 1.00 92.75 95 LYS A C 1
ATOM 777 O O . LYS A 1 95 ? -0.451 -3.148 -6.882 1.00 92.75 95 LYS A O 1
ATOM 782 N N . ARG A 1 96 ? -1.710 -1.929 -5.467 1.00 93.69 96 ARG A N 1
ATOM 783 C CA . ARG A 1 96 ? -1.090 -0.634 -5.781 1.00 93.69 96 ARG A CA 1
ATOM 784 C C . ARG A 1 96 ? 0.378 -0.641 -5.361 1.00 93.69 96 ARG A C 1
ATOM 786 O O . ARG A 1 96 ? 1.229 -0.327 -6.191 1.00 93.69 96 ARG A O 1
ATOM 793 N N . HIS A 1 97 ? 0.656 -1.046 -4.124 1.00 95.38 97 HIS A N 1
ATOM 794 C CA . HIS A 1 97 ? 2.00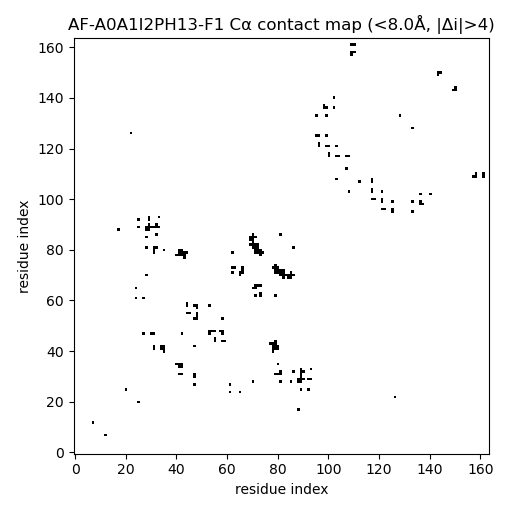7 -1.192 -3.597 1.00 95.38 97 HIS A CA 1
ATOM 795 C C . HIS A 1 97 ? 2.862 -2.110 -4.484 1.00 95.38 97 HIS A C 1
ATOM 797 O O . HIS A 1 97 ? 3.930 -1.717 -4.946 1.00 95.38 97 HIS A O 1
ATOM 803 N N . GLU A 1 98 ? 2.372 -3.315 -4.795 1.00 94.62 98 GLU A N 1
ATOM 804 C CA . GLU A 1 98 ? 3.086 -4.294 -5.624 1.00 94.62 98 GLU A CA 1
ATOM 805 C C . GLU A 1 98 ? 3.395 -3.759 -7.028 1.00 94.62 98 GLU A C 1
ATOM 807 O O . GLU A 1 98 ? 4.519 -3.901 -7.512 1.00 94.62 98 GLU A O 1
ATOM 812 N N . LEU A 1 99 ? 2.427 -3.110 -7.684 1.00 94.38 99 LEU A N 1
ATOM 813 C CA . LEU A 1 99 ? 2.631 -2.538 -9.014 1.00 94.38 99 LEU A CA 1
ATOM 814 C C . LEU A 1 99 ? 3.718 -1.458 -8.997 1.00 94.38 99 LEU A C 1
ATOM 816 O O . LEU A 1 99 ? 4.630 -1.496 -9.827 1.00 94.38 99 LEU A O 1
ATOM 820 N N . ILE A 1 100 ? 3.643 -0.520 -8.050 1.00 95.12 100 ILE A N 1
ATOM 821 C CA . ILE A 1 100 ? 4.629 0.558 -7.916 1.00 95.12 100 ILE A CA 1
ATOM 822 C C . ILE A 1 100 ? 6.002 -0.029 -7.594 1.00 95.12 100 ILE A C 1
ATOM 824 O O . ILE A 1 100 ? 6.985 0.352 -8.227 1.00 95.12 100 ILE A O 1
ATOM 828 N N . PHE A 1 101 ? 6.073 -1.002 -6.687 1.00 94.69 101 PHE A N 1
ATOM 829 C CA . PHE A 1 101 ? 7.320 -1.663 -6.323 1.00 94.69 101 PHE A CA 1
ATOM 830 C C . PHE A 1 101 ? 7.984 -2.339 -7.527 1.00 94.69 101 PHE A C 1
ATOM 832 O O . PHE A 1 101 ? 9.166 -2.113 -7.790 1.00 94.69 101 PHE A O 1
ATOM 839 N N . ILE A 1 102 ? 7.240 -3.140 -8.299 1.00 92.38 102 ILE A N 1
ATOM 840 C CA . ILE A 1 102 ? 7.776 -3.841 -9.478 1.00 92.38 102 ILE A CA 1
ATOM 841 C C . ILE A 1 102 ? 8.188 -2.829 -10.555 1.00 92.38 102 ILE A C 1
ATOM 843 O O . ILE A 1 102 ? 9.244 -2.982 -11.176 1.00 92.38 102 ILE A O 1
ATOM 847 N N . PHE A 1 103 ? 7.397 -1.776 -10.756 1.00 94.25 103 PHE A N 1
ATOM 848 C CA . PHE A 1 103 ? 7.719 -0.703 -11.688 1.00 94.25 103 PHE A CA 1
ATOM 849 C C . PHE A 1 103 ? 9.010 0.029 -11.293 1.00 94.25 103 PHE A C 1
ATOM 851 O O . PHE A 1 103 ? 9.920 0.174 -12.111 1.00 94.25 103 PHE A O 1
ATOM 858 N N . LEU A 1 104 ? 9.143 0.438 -10.029 1.00 92.75 104 LEU A N 1
ATOM 859 C CA . LEU A 1 104 ? 10.356 1.076 -9.522 1.00 92.75 104 LEU A CA 1
ATOM 860 C C . LEU A 1 104 ? 11.541 0.117 -9.594 1.00 92.75 104 LEU A C 1
ATOM 862 O O . LEU A 1 104 ? 12.611 0.511 -10.049 1.00 92.75 104 LEU A O 1
ATOM 866 N N . LYS A 1 105 ? 11.361 -1.161 -9.261 1.00 90.06 105 LYS A N 1
ATOM 867 C CA . LYS A 1 105 ? 12.396 -2.181 -9.445 1.00 90.06 105 LYS A CA 1
ATOM 868 C C . LYS A 1 105 ? 12.870 -2.205 -10.895 1.00 90.06 105 LYS A C 1
ATOM 870 O O . LYS A 1 105 ? 14.065 -2.063 -11.143 1.00 90.06 105 LYS A O 1
ATOM 875 N N . LEU A 1 106 ? 11.964 -2.233 -11.868 1.00 89.88 106 LEU A N 1
ATOM 876 C CA . LEU A 1 106 ? 12.345 -2.142 -13.276 1.00 89.88 106 LEU A CA 1
ATOM 877 C C . LEU A 1 106 ? 13.094 -0.837 -13.604 1.00 89.88 106 LEU A C 1
ATOM 879 O O . LEU A 1 106 ? 14.101 -0.877 -14.314 1.00 89.88 106 LEU A O 1
ATOM 883 N N . LEU A 1 107 ? 12.672 0.307 -13.058 1.00 88.38 107 LEU A N 1
ATOM 884 C CA . LEU A 1 107 ? 13.257 1.619 -13.356 1.00 88.38 107 LEU A CA 1
ATOM 885 C C . LEU A 1 107 ? 14.606 1.899 -12.690 1.00 88.38 107 LEU A C 1
ATOM 887 O O . LEU A 1 107 ? 15.498 2.431 -13.345 1.00 88.38 107 LEU A O 1
ATOM 891 N N . ILE A 1 108 ? 14.810 1.513 -11.427 1.00 83.31 108 ILE A N 1
ATOM 892 C CA . ILE A 1 108 ? 15.987 1.917 -10.631 1.00 83.31 108 ILE A CA 1
ATOM 893 C C . ILE A 1 108 ? 16.880 0.761 -10.169 1.00 83.31 108 ILE A C 1
ATOM 895 O O . ILE A 1 108 ? 18.038 1.008 -9.855 1.00 83.31 108 ILE A O 1
ATOM 899 N N . TYR A 1 109 ? 16.427 -0.499 -10.234 1.00 73.62 109 TYR A N 1
ATOM 900 C CA . TYR A 1 109 ? 17.287 -1.638 -9.888 1.00 73.62 109 TYR A CA 1
ATOM 901 C C . TYR A 1 109 ? 18.500 -1.757 -10.824 1.00 73.62 109 TYR A C 1
ATOM 903 O O . TYR A 1 109 ? 18.351 -1.907 -12.039 1.00 73.62 109 TYR A O 1
ATOM 911 N N . CYS A 1 110 ? 19.693 -1.709 -10.249 1.00 69.06 110 CYS A N 1
ATOM 912 C CA . CYS A 1 110 ? 20.968 -2.021 -10.882 1.00 69.06 110 CYS A CA 1
ATOM 913 C C . CYS A 1 110 ? 21.813 -2.846 -9.900 1.00 69.06 110 CYS A C 1
ATOM 915 O O . CYS A 1 110 ? 21.500 -2.889 -8.707 1.00 69.06 110 CYS A O 1
ATOM 917 N N . ASP A 1 111 ? 22.870 -3.505 -10.384 1.00 63.66 111 ASP A N 1
ATOM 918 C CA . ASP A 1 111 ? 23.784 -4.274 -9.529 1.00 63.66 111 ASP A CA 1
ATOM 919 C C . ASP A 1 111 ? 24.260 -3.420 -8.337 1.00 63.66 111 ASP A C 1
ATOM 921 O O . ASP A 1 111 ? 24.906 -2.386 -8.513 1.00 63.66 111 ASP A O 1
ATOM 925 N N . GLY A 1 112 ? 23.929 -3.855 -7.117 1.00 61.28 112 GLY A N 1
ATOM 926 C CA . GLY A 1 112 ? 24.267 -3.156 -5.871 1.00 61.28 112 GLY A CA 1
ATOM 927 C C . GLY A 1 112 ? 23.193 -2.208 -5.322 1.00 61.28 112 GLY A C 1
ATOM 928 O O . GLY A 1 112 ? 23.418 -1.605 -4.273 1.00 61.28 112 GLY A O 1
ATOM 929 N N . TYR A 1 113 ? 22.032 -2.077 -5.975 1.00 68.44 113 TYR A N 1
ATOM 930 C CA . TYR A 1 113 ? 20.894 -1.352 -5.409 1.00 68.44 113 TYR A CA 1
ATOM 931 C C . TYR A 1 113 ? 20.133 -2.232 -4.408 1.00 68.44 113 TYR A C 1
ATOM 933 O O . TYR A 1 113 ? 19.715 -3.346 -4.726 1.00 68.44 113 TYR A O 1
ATOM 941 N N . GLU A 1 114 ? 19.973 -1.732 -3.185 1.00 77.94 114 GLU A N 1
ATOM 942 C CA . GLU A 1 114 ? 19.313 -2.443 -2.087 1.00 77.94 114 GLU A CA 1
ATOM 943 C C . GLU A 1 114 ? 17.792 -2.426 -2.282 1.00 77.94 114 GLU A C 1
ATOM 945 O O . GLU A 1 114 ? 17.204 -1.372 -2.531 1.00 77.94 114 GLU A O 1
ATOM 950 N N . GLU A 1 115 ? 17.150 -3.588 -2.151 1.00 85.12 115 GLU A N 1
ATOM 951 C CA . GLU A 1 115 ? 15.692 -3.736 -2.272 1.00 85.12 115 GLU A CA 1
ATOM 952 C C . GLU A 1 115 ? 14.939 -2.851 -1.264 1.00 85.12 115 GLU A C 1
ATOM 954 O O . GLU A 1 115 ? 13.916 -2.262 -1.610 1.00 85.12 115 GLU A O 1
ATOM 959 N N . ASP A 1 116 ? 15.524 -2.637 -0.082 1.00 87.31 116 ASP A N 1
ATOM 960 C CA . ASP A 1 116 ? 15.009 -1.741 0.959 1.00 87.31 116 ASP A CA 1
ATOM 961 C C . ASP A 1 116 ? 14.819 -0.296 0.469 1.00 87.31 116 ASP A C 1
ATOM 963 O O . ASP A 1 116 ? 13.870 0.370 0.874 1.00 87.31 116 ASP A O 1
ATOM 967 N N . LYS A 1 117 ? 15.672 0.197 -0.441 1.00 88.12 117 LYS A N 1
ATOM 968 C CA . LYS A 1 117 ? 15.530 1.554 -1.003 1.00 88.12 117 LYS A CA 1
ATOM 969 C C . LYS A 1 117 ? 14.370 1.647 -1.985 1.00 88.12 117 LYS A C 1
ATOM 971 O O . LYS A 1 117 ? 13.711 2.676 -2.059 1.00 88.12 117 LYS A O 1
ATOM 976 N N . ILE A 1 118 ? 14.119 0.579 -2.744 1.00 91.75 118 ILE A N 1
ATOM 977 C CA . ILE A 1 118 ? 12.963 0.507 -3.650 1.00 91.75 118 ILE A CA 1
ATOM 978 C C . ILE A 1 118 ? 11.682 0.478 -2.822 1.00 91.75 118 ILE A C 1
ATOM 980 O O . ILE A 1 118 ? 10.725 1.177 -3.152 1.00 91.75 118 ILE A O 1
ATOM 984 N N . LEU A 1 119 ? 11.683 -0.294 -1.732 1.00 91.88 119 LEU A N 1
ATOM 985 C CA . LEU A 1 119 ? 10.570 -0.343 -0.796 1.00 91.88 119 LEU A CA 1
ATOM 986 C C . LEU A 1 119 ? 10.311 1.037 -0.178 1.00 91.88 119 LEU A C 1
ATOM 988 O O . LEU A 1 119 ? 9.191 1.525 -0.248 1.00 91.88 119 LEU A O 1
ATOM 992 N N . GLU A 1 120 ? 11.347 1.711 0.330 1.00 91.88 120 GLU A N 1
ATOM 993 C CA . GLU A 1 120 ? 11.216 3.055 0.908 1.00 91.88 120 GLU A CA 1
ATOM 994 C C . GLU A 1 120 ? 10.601 4.064 -0.080 1.00 91.88 120 GLU A C 1
ATOM 996 O O . GLU A 1 120 ? 9.742 4.862 0.295 1.00 91.88 120 GLU A O 1
ATOM 1001 N N . GLU A 1 121 ? 11.014 4.035 -1.349 1.00 92.31 121 GLU A N 1
ATOM 1002 C CA . GLU A 1 121 ? 10.446 4.916 -2.375 1.00 92.31 121 GLU A CA 1
ATOM 1003 C C . GLU A 1 121 ? 9.017 4.520 -2.771 1.00 92.31 121 GLU A C 1
ATOM 1005 O O . GLU A 1 121 ? 8.203 5.397 -3.058 1.00 92.31 121 GLU A O 1
ATOM 1010 N N . THR A 1 122 ? 8.686 3.227 -2.737 1.00 94.62 122 THR A N 1
ATOM 1011 C CA . THR A 1 122 ? 7.322 2.732 -2.987 1.00 94.62 122 THR A CA 1
ATOM 1012 C C . THR A 1 122 ? 6.349 3.318 -1.966 1.00 94.62 122 THR A C 1
ATOM 1014 O O . THR A 1 122 ? 5.399 3.992 -2.361 1.00 94.62 122 THR A O 1
ATOM 1017 N N . GLU A 1 123 ? 6.656 3.164 -0.674 1.00 91.44 123 GLU A N 1
ATOM 1018 C CA . GLU A 1 123 ? 5.841 3.650 0.454 1.00 91.44 123 GLU A CA 1
ATOM 1019 C C . GLU A 1 123 ? 5.616 5.175 0.390 1.00 91.44 123 GLU A C 1
ATOM 1021 O O . GLU A 1 123 ? 4.539 5.688 0.684 1.00 91.44 123 GLU A O 1
ATOM 1026 N N . LYS A 1 124 ? 6.623 5.945 -0.049 1.00 90.38 124 LYS A N 1
ATOM 1027 C CA . LYS A 1 124 ? 6.488 7.407 -0.202 1.00 90.38 124 LYS A CA 1
ATOM 1028 C C . LYS A 1 124 ? 5.541 7.806 -1.332 1.00 90.38 124 LYS A C 1
ATOM 1030 O O . LYS A 1 124 ? 4.910 8.862 -1.250 1.00 90.38 124 LYS A O 1
ATOM 1035 N N . ILE A 1 125 ? 5.504 7.029 -2.412 1.00 90.69 125 ILE A N 1
ATOM 1036 C CA . ILE A 1 125 ? 4.809 7.397 -3.651 1.00 90.69 125 ILE A CA 1
ATOM 1037 C C . ILE A 1 125 ? 3.359 6.918 -3.636 1.00 90.69 125 ILE A C 1
ATOM 1039 O O . ILE A 1 125 ? 2.480 7.637 -4.120 1.00 90.69 125 ILE A O 1
ATOM 1043 N N . GLU A 1 126 ? 3.093 5.738 -3.082 1.00 89.38 126 GLU A N 1
ATOM 1044 C CA . GLU A 1 126 ? 1.825 5.031 -3.266 1.00 89.38 126 GLU A CA 1
ATOM 1045 C C . GLU A 1 126 ? 0.576 5.788 -2.796 1.00 89.38 126 GLU A C 1
ATOM 1047 O O . GLU A 1 126 ? -0.473 5.668 -3.426 1.00 89.38 126 GLU A O 1
ATOM 1052 N N . HIS A 1 127 ? 0.691 6.652 -1.786 1.00 87.31 127 HIS A N 1
ATOM 1053 C CA . HIS A 1 127 ? -0.429 7.468 -1.291 1.00 87.31 127 HIS A CA 1
ATOM 1054 C C . HIS A 1 127 ? -0.639 8.780 -2.063 1.00 87.31 127 HIS A C 1
ATOM 1056 O O . HIS A 1 127 ? -1.558 9.539 -1.763 1.00 87.31 127 HIS A O 1
ATOM 1062 N N . THR A 1 128 ? 0.243 9.106 -3.011 1.00 86.62 128 THR A N 1
ATOM 1063 C CA . THR A 1 128 ? 0.233 10.396 -3.732 1.00 86.62 128 THR A CA 1
ATOM 1064 C C . THR A 1 128 ? -0.050 10.257 -5.222 1.00 86.62 128 THR A C 1
ATOM 1066 O O . THR A 1 128 ? -0.365 11.246 -5.888 1.00 86.62 128 THR A O 1
ATOM 1069 N N . ILE A 1 129 ? 0.064 9.042 -5.753 1.00 84.75 129 ILE A N 1
ATOM 1070 C CA . ILE A 1 129 ? -0.169 8.760 -7.162 1.00 84.75 129 ILE A CA 1
ATOM 1071 C C . ILE A 1 129 ? -1.669 8.707 -7.453 1.00 84.75 129 ILE A C 1
ATOM 1073 O O . ILE A 1 129 ? -2.438 8.056 -6.747 1.00 84.75 129 ILE A O 1
ATOM 1077 N N . ASN A 1 130 ? -2.095 9.402 -8.508 1.00 83.69 130 ASN A N 1
ATOM 1078 C CA . ASN A 1 130 ? -3.477 9.314 -8.958 1.00 83.69 130 ASN A CA 1
ATOM 1079 C C . ASN A 1 130 ? -3.718 8.026 -9.752 1.00 83.69 130 ASN A C 1
ATOM 1081 O O . ASN A 1 130 ? -2.795 7.348 -10.220 1.00 83.69 130 ASN A O 1
ATOM 1085 N N . LYS A 1 131 ? -4.998 7.716 -9.926 1.00 82.75 131 LYS A N 1
ATOM 1086 C CA . LYS A 1 131 ? -5.444 6.517 -10.617 1.00 82.75 131 LYS A CA 1
ATOM 1087 C C . LYS A 1 131 ? -4.933 6.442 -12.057 1.00 82.75 131 LYS A C 1
ATOM 1089 O O . LYS A 1 131 ? -4.458 5.387 -12.458 1.00 82.75 131 LYS A O 1
ATOM 1094 N N . GLU A 1 132 ? -4.981 7.535 -12.814 1.00 85.19 132 GLU A N 1
ATOM 1095 C CA . GLU A 1 132 ? -4.577 7.538 -14.225 1.00 85.19 132 GLU A CA 1
ATOM 1096 C C . GLU A 1 132 ? -3.087 7.213 -14.398 1.00 85.19 132 GLU A C 1
ATOM 1098 O O . GLU A 1 132 ? -2.699 6.507 -15.328 1.00 85.19 132 GLU A O 1
ATOM 1103 N N . THR A 1 133 ? -2.237 7.697 -13.487 1.00 89.12 133 THR A N 1
ATOM 1104 C CA . THR A 1 133 ? -0.803 7.383 -13.518 1.00 89.12 133 THR A CA 1
ATOM 1105 C C . THR A 1 133 ? -0.564 5.922 -13.156 1.00 89.12 133 THR A C 1
ATOM 1107 O O . THR A 1 133 ? 0.234 5.256 -13.814 1.00 89.12 133 THR A O 1
ATOM 1110 N N . LEU A 1 134 ? -1.272 5.405 -12.146 1.00 88.19 134 LEU A N 1
ATOM 1111 C CA . LEU A 1 134 ? -1.184 3.998 -11.757 1.00 88.19 134 LEU A CA 1
ATOM 1112 C C . LEU A 1 134 ? -1.644 3.067 -12.894 1.00 88.19 134 LEU A C 1
ATOM 1114 O O . LEU A 1 134 ? -1.013 2.043 -13.141 1.00 88.19 134 LEU A O 1
ATOM 1118 N N . GLU A 1 135 ? -2.700 3.438 -13.621 1.00 87.12 135 GLU A N 1
ATOM 1119 C CA . GLU A 1 135 ? -3.180 2.715 -14.805 1.00 87.12 135 GLU A CA 1
ATOM 1120 C C . GLU A 1 135 ? -2.125 2.696 -15.915 1.00 87.12 135 GLU A C 1
ATOM 1122 O O . GLU A 1 135 ? -1.773 1.622 -16.397 1.00 87.12 135 GLU A O 1
ATOM 1127 N N . GLY A 1 136 ? -1.537 3.848 -16.252 1.00 91.75 136 GLY A N 1
ATOM 1128 C CA . GLY A 1 136 ? -0.470 3.915 -17.255 1.00 91.75 136 GLY A CA 1
ATOM 1129 C C . GLY A 1 136 ? 0.782 3.117 -16.867 1.00 91.75 136 GLY A C 1
ATOM 1130 O O . GLY A 1 136 ? 1.413 2.498 -17.726 1.00 91.75 136 GLY A O 1
ATOM 1131 N N . MET A 1 137 ? 1.135 3.079 -15.575 1.00 93.00 137 MET A N 1
ATOM 1132 C CA . MET A 1 137 ? 2.190 2.190 -15.073 1.00 93.00 137 MET A CA 1
ATOM 1133 C C . MET A 1 137 ? 1.823 0.721 -15.298 1.00 93.00 137 MET A C 1
ATOM 1135 O O . MET A 1 137 ? 2.648 -0.039 -15.800 1.00 93.00 137 MET A O 1
ATOM 1139 N N . GLY A 1 138 ? 0.591 0.332 -14.959 1.00 90.50 138 GLY A N 1
ATOM 1140 C CA . GLY A 1 138 ? 0.073 -1.019 -15.166 1.00 90.50 138 GLY A CA 1
ATOM 1141 C C . GLY A 1 138 ? 0.137 -1.454 -16.627 1.00 90.50 138 GLY A C 1
ATOM 1142 O O . GLY A 1 138 ? 0.709 -2.500 -16.924 1.00 90.50 138 GLY A O 1
ATOM 1143 N N . GLU A 1 139 ? -0.362 -0.617 -17.538 1.00 92.19 139 GLU A N 1
ATOM 1144 C CA . GLU A 1 139 ? -0.337 -0.870 -18.984 1.00 92.19 139 GLU A CA 1
ATOM 1145 C C . GLU A 1 139 ? 1.091 -1.047 -19.514 1.00 92.19 139 GLU A C 1
ATOM 1147 O O . GLU A 1 139 ? 1.356 -1.959 -20.301 1.00 92.19 139 GLU A O 1
ATOM 1152 N N . LEU A 1 140 ? 2.041 -0.216 -19.066 1.00 94.62 140 LEU A N 1
ATOM 1153 C CA . LEU A 1 140 ? 3.440 -0.364 -19.464 1.00 94.62 140 LEU A CA 1
ATOM 1154 C C . LEU A 1 140 ? 4.041 -1.668 -18.933 1.00 94.62 140 LEU A C 1
ATOM 1156 O O . LEU A 1 140 ? 4.744 -2.359 -19.668 1.00 94.62 140 LEU A O 1
ATOM 1160 N N . MET A 1 141 ? 3.783 -2.012 -17.671 1.00 91.94 141 MET A N 1
ATOM 1161 C CA . MET A 1 141 ? 4.310 -3.240 -17.077 1.00 91.94 141 MET A CA 1
ATOM 1162 C C . MET A 1 141 ? 3.744 -4.484 -17.766 1.00 91.94 141 MET A C 1
ATOM 1164 O O . MET A 1 141 ? 4.509 -5.398 -18.070 1.00 91.94 141 MET A O 1
ATOM 1168 N N . GLU A 1 142 ? 2.449 -4.496 -18.086 1.00 90.94 142 GLU A N 1
ATOM 1169 C CA . GLU A 1 142 ? 1.816 -5.562 -18.869 1.00 90.94 142 GLU A CA 1
ATOM 1170 C C . GLU A 1 142 ? 2.427 -5.656 -20.274 1.00 90.94 142 GLU A C 1
ATOM 1172 O O . GLU A 1 142 ? 2.822 -6.739 -20.709 1.00 90.94 142 GLU A O 1
ATOM 1177 N N . PHE A 1 143 ? 2.597 -4.523 -20.966 1.00 94.38 143 PHE A N 1
ATOM 1178 C CA . PHE A 1 143 ? 3.257 -4.485 -22.271 1.00 94.38 143 PHE A CA 1
ATOM 1179 C C . PHE A 1 143 ? 4.666 -5.089 -22.214 1.00 94.38 143 PHE A C 1
ATOM 1181 O O . PHE A 1 143 ? 5.017 -5.909 -23.061 1.00 94.38 143 PHE A O 1
ATOM 1188 N N . MET A 1 144 ? 5.468 -4.716 -21.216 1.00 93.75 144 MET A N 1
ATOM 1189 C CA . MET A 1 144 ? 6.834 -5.222 -21.073 1.00 93.75 144 MET A CA 1
ATOM 1190 C C . MET A 1 144 ? 6.860 -6.719 -20.728 1.00 93.75 144 MET A C 1
ATOM 1192 O O . MET A 1 144 ? 7.740 -7.428 -21.201 1.00 93.75 144 MET A O 1
ATOM 1196 N N . GLN A 1 145 ? 5.894 -7.222 -19.952 1.00 89.31 145 GLN A N 1
ATOM 1197 C CA . GLN A 1 145 ? 5.769 -8.653 -19.644 1.00 89.31 145 GLN A CA 1
ATOM 1198 C C . GLN A 1 145 ? 5.372 -9.488 -20.867 1.00 89.31 145 GLN A C 1
ATOM 1200 O O . GLN A 1 145 ? 5.885 -10.586 -21.049 1.00 89.31 145 GLN A O 1
ATOM 1205 N N . VAL A 1 146 ? 4.474 -8.978 -21.715 1.00 94.31 146 VAL A N 1
ATOM 1206 C CA . VAL A 1 146 ? 4.050 -9.669 -22.946 1.00 94.31 146 VAL A CA 1
ATOM 1207 C C . VAL A 1 146 ? 5.143 -9.640 -24.023 1.00 94.31 146 VAL A C 1
ATOM 1209 O O . VAL A 1 146 ? 5.217 -10.550 -24.847 1.00 94.31 146 VAL A O 1
ATOM 1212 N N . ASN A 1 147 ? 5.997 -8.613 -24.022 1.00 96.19 147 ASN A N 1
ATOM 1213 C CA . ASN A 1 147 ? 7.085 -8.436 -24.985 1.00 96.19 147 ASN A CA 1
ATOM 1214 C C . ASN A 1 147 ? 8.448 -8.648 -24.306 1.00 96.19 147 ASN A C 1
ATOM 1216 O O . ASN A 1 147 ? 9.223 -7.703 -24.129 1.00 96.19 147 ASN A O 1
ATOM 1220 N N . GLU A 1 148 ? 8.736 -9.897 -23.924 1.00 93.81 148 GLU A N 1
ATOM 1221 C CA . GLU A 1 148 ? 9.963 -10.280 -23.204 1.00 93.81 148 GLU A CA 1
ATOM 1222 C C . GLU A 1 148 ? 11.246 -9.804 -23.914 1.00 93.81 148 GLU A C 1
ATOM 1224 O O . GLU A 1 148 ? 12.177 -9.336 -23.264 1.00 93.81 148 GLU A O 1
ATOM 1229 N N . ASP A 1 149 ? 11.278 -9.804 -25.252 1.00 96.62 149 ASP A N 1
ATOM 1230 C CA . ASP A 1 149 ? 12.429 -9.328 -26.028 1.00 96.62 149 ASP A CA 1
ATOM 1231 C C . ASP A 1 149 ? 12.694 -7.822 -25.845 1.00 96.62 149 ASP A C 1
ATOM 1233 O O . ASP A 1 149 ? 13.843 -7.369 -25.856 1.00 96.62 149 ASP A O 1
ATOM 1237 N N . ILE A 1 150 ? 11.638 -7.024 -25.663 1.00 95.31 150 ILE A N 1
ATOM 1238 C CA . ILE A 1 150 ? 11.746 -5.589 -25.385 1.00 95.31 150 ILE A CA 1
ATOM 1239 C C . ILE A 1 150 ? 12.222 -5.375 -23.948 1.00 95.31 150 ILE A C 1
ATOM 1241 O O . ILE A 1 150 ? 13.094 -4.529 -23.721 1.00 95.31 150 ILE A O 1
ATOM 1245 N N . MET A 1 151 ? 11.690 -6.151 -22.999 1.00 92.62 151 MET A N 1
ATOM 1246 C CA . MET A 1 151 ? 12.124 -6.131 -21.602 1.00 92.62 151 MET A CA 1
ATOM 1247 C C . MET A 1 151 ? 13.623 -6.435 -21.488 1.00 92.62 151 MET A C 1
ATOM 1249 O O . MET A 1 151 ? 14.362 -5.655 -20.884 1.00 92.62 151 MET A O 1
ATOM 1253 N N . ASP A 1 152 ? 14.093 -7.497 -22.142 1.00 91.62 152 ASP A N 1
ATOM 1254 C CA . ASP A 1 152 ? 15.505 -7.887 -22.150 1.00 91.62 152 ASP A CA 1
ATOM 1255 C C . ASP A 1 152 ? 16.389 -6.775 -22.719 1.00 91.62 152 ASP A C 1
ATOM 1257 O O . ASP A 1 152 ? 17.374 -6.362 -22.100 1.00 91.62 152 ASP A O 1
ATOM 1261 N N . ARG A 1 153 ? 15.999 -6.196 -23.862 1.00 93.31 153 ARG A N 1
ATOM 1262 C CA . ARG A 1 153 ? 16.727 -5.075 -24.479 1.00 93.31 153 ARG A CA 1
ATOM 1263 C C . ARG A 1 153 ? 16.785 -3.847 -23.572 1.00 93.31 153 ARG A C 1
ATOM 1265 O O . ARG A 1 153 ? 17.797 -3.138 -23.571 1.00 93.31 153 ARG A O 1
ATOM 1272 N N . TYR A 1 154 ? 15.718 -3.573 -22.824 1.00 91.19 154 TYR A N 1
ATOM 1273 C CA . TYR A 1 154 ? 15.682 -2.481 -21.854 1.00 91.19 154 TYR A CA 1
ATOM 1274 C C . TYR A 1 154 ? 16.627 -2.743 -20.675 1.00 91.19 154 TYR A C 1
ATOM 1276 O O . TYR A 1 154 ? 17.433 -1.875 -20.330 1.00 91.19 154 TYR A O 1
ATOM 1284 N N . ILE A 1 155 ? 16.604 -3.951 -20.109 1.00 87.81 155 ILE A N 1
ATOM 1285 C CA . ILE A 1 155 ? 17.503 -4.358 -19.021 1.00 87.81 155 ILE A CA 1
ATOM 1286 C C . ILE A 1 155 ? 18.969 -4.287 -19.480 1.00 87.81 155 ILE A C 1
ATOM 1288 O O . ILE A 1 155 ? 19.818 -3.718 -18.789 1.00 87.81 155 ILE A O 1
ATOM 1292 N N . GLU A 1 156 ? 19.281 -4.775 -20.683 1.00 88.56 156 GLU A N 1
ATOM 1293 C CA . GLU A 1 156 ? 20.615 -4.662 -21.281 1.00 88.56 156 GLU A CA 1
ATOM 1294 C C . GLU A 1 156 ? 21.054 -3.209 -21.497 1.00 88.56 156 GLU A C 1
ATOM 1296 O O . GLU A 1 156 ? 22.231 -2.871 -21.336 1.00 88.56 156 GLU A O 1
ATOM 1301 N N . PHE A 1 157 ? 20.143 -2.330 -21.925 1.00 87.50 157 PHE A N 1
ATOM 1302 C CA . PHE A 1 157 ? 20.420 -0.898 -22.042 1.00 87.50 157 PHE A CA 1
ATOM 1303 C C . PHE A 1 157 ? 20.770 -0.299 -20.676 1.00 87.50 157 PHE A C 1
ATOM 1305 O O . PHE A 1 157 ? 21.804 0.356 -20.541 1.00 87.50 157 PHE A O 1
ATOM 1312 N N . LYS A 1 158 ? 19.971 -0.594 -19.651 1.00 83.19 158 LYS A N 1
ATOM 1313 C CA . LYS A 1 158 ? 20.159 -0.072 -18.297 1.00 83.19 158 LYS A CA 1
ATOM 1314 C C . LYS A 1 158 ? 21.478 -0.526 -17.665 1.00 83.19 158 LYS A C 1
ATOM 1316 O O . LYS A 1 158 ? 22.230 0.300 -17.149 1.00 83.19 158 LYS A O 1
ATOM 1321 N N . ASN A 1 159 ? 21.821 -1.807 -17.798 1.00 78.81 159 ASN A N 1
ATOM 1322 C CA . ASN A 1 159 ? 23.064 -2.372 -17.262 1.00 78.81 159 ASN A CA 1
ATOM 1323 C C . ASN A 1 159 ? 24.334 -1.774 -17.894 1.00 78.81 159 ASN A C 1
ATOM 1325 O O . ASN A 1 159 ? 25.412 -1.841 -17.300 1.00 78.81 159 ASN A O 1
ATOM 1329 N N . ARG A 1 160 ? 24.236 -1.172 -19.088 1.00 73.12 160 ARG A N 1
ATOM 1330 C CA . ARG A 1 160 ? 25.347 -0.431 -19.711 1.00 73.12 160 ARG A CA 1
ATOM 1331 C C . ARG A 1 160 ? 25.570 0.942 -19.078 1.00 73.12 160 ARG A C 1
ATOM 1333 O O . ARG A 1 160 ? 26.711 1.390 -19.029 1.00 73.12 160 ARG A O 1
ATOM 1340 N N . CYS A 1 161 ? 24.520 1.590 -18.576 1.00 57.56 161 CYS A N 1
ATOM 1341 C CA . CYS A 1 161 ? 24.616 2.897 -17.923 1.00 57.56 161 CYS A CA 1
ATOM 1342 C C . CYS A 1 161 ? 25.216 2.824 -16.511 1.00 57.56 161 CYS A C 1
ATOM 1344 O O . CYS A 1 161 ? 25.856 3.779 -16.095 1.00 57.56 161 CYS A O 1
ATOM 1346 N N . SER A 1 162 ? 25.061 1.704 -15.796 1.00 56.53 162 SER A N 1
ATOM 1347 C CA . SER A 1 162 ? 25.582 1.530 -14.426 1.00 56.53 162 SER A CA 1
ATOM 1348 C C . SER A 1 162 ? 27.061 1.118 -14.342 1.00 56.53 162 SER A C 1
ATOM 1350 O O . SER A 1 162 ? 27.588 0.988 -13.242 1.00 56.53 162 SER A O 1
ATOM 1352 N N . LYS A 1 163 ? 27.731 0.871 -15.479 1.00 52.06 163 LYS A N 1
ATOM 1353 C CA . LYS A 1 163 ? 29.151 0.458 -15.549 1.00 52.06 163 LYS A CA 1
ATOM 1354 C C . LYS A 1 163 ? 30.125 1.596 -15.895 1.00 52.06 163 LYS A C 1
ATOM 1356 O O . LYS A 1 163 ? 31.311 1.323 -16.076 1.00 52.06 163 LYS A O 1
ATOM 1361 N N . ASN A 1 164 ? 29.636 2.832 -15.985 1.00 41.53 164 ASN A N 1
ATOM 1362 C CA . ASN A 1 164 ? 30.429 4.059 -16.135 1.00 41.53 164 ASN A CA 1
ATOM 1363 C C . ASN A 1 164 ? 30.289 4.925 -14.883 1.00 41.53 164 ASN A C 1
ATOM 1365 O O . ASN A 1 164 ? 31.221 5.720 -14.637 1.00 41.53 164 ASN A O 1
#

Radius of gyration: 18.97 Å; Cα contacts (8 Å, |Δi|>4): 129; chains: 1; bounding box: 64×29×50 Å

Foldseek 3Di:
DDDPDPDDPLCVVCPDPPPPDDLVLLLQLLVQLVVCVVDVQADDLVRCCVVVVHDSVVSVVSLVVCVVVQQWDDDVVGHIHGDPVSNSSNVVLVVLLVLQLVLLCLVPDDVPDDSVVSSVVSSVCSRPDDPVVSVVSVVVVVVCVVVVVVSVVSVVVVHVVVVD